Protein AF-A0A7X2MTM7-F1 (afdb_monomer_lite)

Radius of gyration: 13.25 Å; chains: 1; bounding box: 34×31×30 Å

Structure (mmCIF, N/CA/C/O backbone):
data_AF-A0A7X2MTM7-F1
#
_entry.id   AF-A0A7X2MTM7-F1
#
loop_
_atom_site.group_PDB
_atom_site.id
_atom_site.type_symbol
_atom_site.label_atom_id
_atom_site.label_alt_id
_atom_site.label_comp_id
_atom_site.label_asym_id
_atom_site.label_entity_id
_atom_site.label_seq_id
_atom_site.pdbx_PDB_ins_code
_atom_site.Cartn_x
_atom_site.Cartn_y
_atom_site.Cartn_z
_atom_site.occupancy
_atom_site.B_iso_or_equiv
_atom_site.auth_seq_id
_atom_site.auth_comp_id
_atom_site.auth_asym_id
_atom_site.auth_atom_id
_atom_site.pdbx_PDB_model_num
ATOM 1 N N . ASN A 1 1 ? 12.680 -5.249 0.160 1.00 94.44 1 ASN A N 1
ATOM 2 C CA . ASN A 1 1 ? 12.988 -4.674 -1.160 1.00 94.44 1 ASN A CA 1
ATOM 3 C C . ASN A 1 1 ? 13.606 -3.294 -0.972 1.00 94.44 1 ASN A C 1
ATOM 5 O O . ASN A 1 1 ? 12.910 -2.410 -0.498 1.00 94.44 1 ASN A O 1
ATOM 9 N N . ASN A 1 2 ? 14.884 -3.121 -1.321 1.00 97.31 2 ASN A N 1
ATOM 10 C CA . ASN A 1 2 ? 15.540 -1.804 -1.409 1.00 97.31 2 ASN A CA 1
ATOM 11 C C . ASN A 1 2 ? 15.834 -1.409 -2.875 1.00 97.31 2 ASN A C 1
ATOM 13 O O . ASN A 1 2 ? 16.514 -0.422 -3.117 1.00 97.31 2 ASN A O 1
ATOM 17 N N . GLY A 1 3 ? 15.379 -2.208 -3.847 1.00 97.69 3 GLY A N 1
ATOM 18 C CA . GLY A 1 3 ? 15.627 -2.020 -5.276 1.00 97.69 3 GLY A CA 1
ATOM 19 C C . GLY A 1 3 ? 14.330 -1.841 -6.065 1.00 97.69 3 GLY A C 1
ATOM 20 O O . GLY A 1 3 ? 13.317 -1.395 -5.525 1.00 97.69 3 GLY A O 1
ATOM 21 N N . SER A 1 4 ? 14.357 -2.194 -7.351 1.00 98.38 4 SER A N 1
ATOM 22 C CA . SER A 1 4 ? 13.186 -2.135 -8.231 1.00 98.38 4 SER A CA 1
ATOM 23 C C . SER A 1 4 ? 12.704 -3.538 -8.591 1.00 98.38 4 SER A C 1
ATOM 25 O O . SER A 1 4 ? 13.498 -4.379 -9.007 1.00 98.38 4 SER A O 1
ATOM 27 N N . TRP A 1 5 ? 11.405 -3.785 -8.440 1.00 98.56 5 TRP A N 1
ATOM 28 C CA . TRP A 1 5 ? 10.713 -4.917 -9.051 1.00 98.56 5 TRP A CA 1
ATOM 29 C C . TRP A 1 5 ? 9.872 -4.397 -10.208 1.00 98.56 5 TRP A C 1
ATOM 31 O O . TRP A 1 5 ? 9.090 -3.464 -10.022 1.00 98.56 5 TRP A O 1
ATOM 41 N N . GLN A 1 6 ? 10.020 -5.008 -11.380 1.00 98.38 6 GLN A N 1
ATOM 42 C CA . GLN A 1 6 ? 9.243 -4.682 -12.572 1.00 98.38 6 GLN A CA 1
ATOM 43 C C . GLN A 1 6 ? 8.758 -5.972 -13.225 1.00 98.38 6 GLN A C 1
ATOM 45 O O . GLN A 1 6 ? 9.522 -6.927 -13.358 1.00 98.38 6 GLN A O 1
ATOM 50 N N . GLY A 1 7 ? 7.492 -6.006 -13.628 1.00 98.19 7 GLY A N 1
ATOM 51 C CA . GLY A 1 7 ? 6.917 -7.154 -14.321 1.00 98.19 7 GLY A CA 1
ATOM 52 C C . GLY A 1 7 ? 5.544 -6.850 -14.902 1.00 98.19 7 GLY A C 1
ATOM 53 O O . GLY A 1 7 ? 4.914 -5.857 -14.547 1.00 98.19 7 GLY A O 1
ATOM 54 N N . GLN A 1 8 ? 5.057 -7.715 -15.791 1.00 98.56 8 GLN A N 1
ATOM 55 C CA . GLN A 1 8 ? 3.677 -7.618 -16.275 1.00 98.56 8 GLN A CA 1
ATOM 56 C C . GLN A 1 8 ? 2.694 -7.868 -15.128 1.00 98.56 8 GLN A C 1
ATOM 58 O O . GLN A 1 8 ? 1.783 -7.077 -14.881 1.00 98.56 8 GLN A O 1
ATOM 63 N N . GLN A 1 9 ? 2.939 -8.955 -14.400 1.00 98.69 9 GLN A N 1
ATOM 64 C CA . GLN A 1 9 ? 2.224 -9.338 -13.197 1.00 98.69 9 GLN A CA 1
ATOM 65 C C . GLN A 1 9 ? 3.242 -9.652 -12.108 1.00 98.69 9 GLN A C 1
ATOM 67 O O . GLN A 1 9 ? 4.271 -10.273 -12.377 1.00 98.69 9 GLN A O 1
ATOM 72 N N . ILE A 1 10 ? 2.967 -9.222 -10.883 1.00 98.75 10 ILE A N 1
ATOM 73 C CA . ILE A 1 10 ? 3.798 -9.532 -9.722 1.00 98.75 10 ILE A CA 1
ATOM 74 C C . ILE A 1 10 ? 2.912 -10.210 -8.686 1.00 98.75 10 ILE A C 1
ATOM 76 O O . ILE A 1 10 ? 1.943 -9.619 -8.213 1.00 98.75 10 ILE A O 1
ATOM 80 N N . LEU A 1 11 ? 3.270 -11.439 -8.321 1.00 98.75 11 LEU A N 1
ATOM 81 C CA . LEU A 1 11 ? 2.647 -12.199 -7.245 1.00 98.75 11 LEU A CA 1
ATOM 82 C C . LEU A 1 11 ? 3.685 -12.461 -6.158 1.00 98.75 11 LEU A C 1
ATOM 84 O O . LEU A 1 11 ? 4.748 -13.016 -6.431 1.00 98.75 11 LEU A O 1
ATOM 88 N N . LEU A 1 12 ? 3.352 -12.113 -4.921 1.00 98.75 12 LEU A N 1
ATOM 89 C CA . LEU A 1 12 ? 4.140 -12.466 -3.750 1.00 98.75 12 LEU A CA 1
ATOM 90 C C . LEU A 1 12 ? 3.244 -13.136 -2.715 1.00 98.75 12 LEU A C 1
ATOM 92 O O . LEU A 1 12 ? 2.300 -12.524 -2.225 1.00 98.75 12 LEU A O 1
ATOM 96 N N . ASN A 1 13 ? 3.604 -14.362 -2.342 1.00 98.75 13 ASN A N 1
ATOM 97 C CA . ASN A 1 13 ? 3.103 -15.031 -1.148 1.00 98.75 13 ASN A CA 1
ATOM 98 C C . ASN A 1 13 ? 4.252 -15.115 -0.147 1.00 98.75 13 ASN A C 1
ATOM 100 O O . ASN A 1 13 ? 5.256 -15.778 -0.408 1.00 98.75 13 ASN A O 1
ATOM 104 N N . ALA A 1 14 ? 4.137 -14.418 0.976 1.00 98.69 14 ALA A N 1
ATOM 105 C CA . ALA A 1 14 ? 5.190 -14.385 1.982 1.00 98.69 14 ALA A CA 1
ATOM 106 C C . ALA A 1 14 ? 4.606 -14.187 3.382 1.00 98.69 14 ALA A C 1
ATOM 108 O O . ALA A 1 14 ? 3.403 -14.045 3.572 1.00 98.69 14 ALA A O 1
ATOM 109 N N . ARG A 1 15 ? 5.466 -14.173 4.400 1.00 98.75 15 ARG A N 1
ATOM 110 C 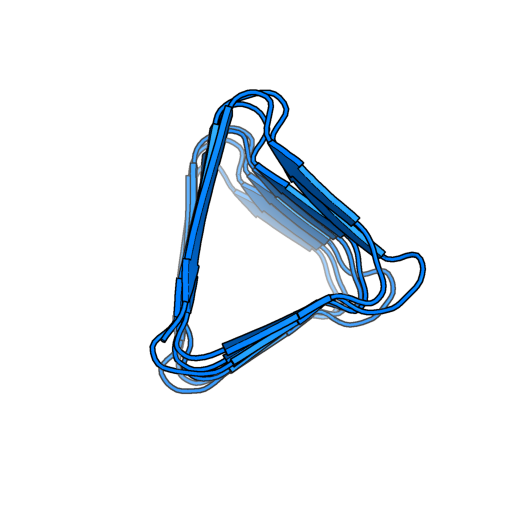CA . ARG A 1 15 ? 5.043 -13.756 5.744 1.00 98.75 15 ARG A CA 1
ATOM 111 C C . ARG A 1 15 ? 4.995 -12.237 5.857 1.00 98.75 15 ARG A C 1
ATOM 113 O O . ARG A 1 15 ? 4.018 -11.686 6.337 1.00 98.75 15 ARG A O 1
ATOM 120 N N . GLN A 1 16 ? 6.048 -11.571 5.405 1.00 98.81 16 GLN A N 1
ATOM 121 C CA . GLN A 1 16 ? 6.254 -10.140 5.584 1.00 98.81 16 GLN A CA 1
ATOM 122 C C . GLN A 1 16 ? 6.949 -9.553 4.355 1.00 98.81 16 GLN A C 1
ATOM 124 O O . GLN A 1 16 ? 7.742 -10.241 3.709 1.00 98.81 16 GLN A O 1
ATOM 129 N N . LEU A 1 17 ? 6.692 -8.280 4.070 1.00 98.88 17 LEU A N 1
ATOM 130 C CA . LEU A 1 17 ? 7.432 -7.503 3.082 1.00 98.88 17 LEU A CA 1
ATOM 131 C C . LEU A 1 17 ? 7.749 -6.121 3.647 1.00 98.88 17 LEU A C 1
ATOM 133 O O . LEU A 1 17 ? 6.844 -5.348 3.938 1.00 98.88 17 LEU A O 1
ATOM 137 N N . THR A 1 18 ? 9.033 -5.781 3.702 1.00 98.88 18 THR A N 1
ATOM 138 C CA . THR A 1 18 ? 9.485 -4.394 3.861 1.00 98.88 18 THR A CA 1
ATOM 139 C C . THR A 1 18 ? 9.886 -3.854 2.494 1.00 98.88 18 THR A C 1
ATOM 141 O O . THR A 1 18 ? 10.753 -4.435 1.832 1.00 98.88 18 THR A O 1
ATOM 144 N N . ASN A 1 19 ? 9.277 -2.761 2.048 1.00 98.75 19 ASN A N 1
ATOM 145 C CA . ASN A 1 19 ? 9.568 -2.092 0.787 1.00 98.75 19 ASN A CA 1
ATOM 146 C C . ASN A 1 19 ? 10.091 -0.673 1.038 1.00 98.75 19 ASN A C 1
ATOM 148 O O . ASN A 1 19 ? 9.336 0.198 1.443 1.00 98.75 19 ASN A O 1
ATOM 152 N N . ASN A 1 20 ? 11.363 -0.437 0.732 1.00 98.62 20 ASN A N 1
ATOM 153 C CA . ASN A 1 20 ? 11.998 0.885 0.723 1.00 98.62 20 ASN A CA 1
ATOM 154 C C . ASN A 1 20 ? 12.397 1.319 -0.700 1.00 98.62 20 ASN A C 1
ATOM 156 O O . ASN A 1 20 ? 13.025 2.354 -0.875 1.00 98.62 20 ASN A O 1
ATOM 160 N N . GLY A 1 21 ? 12.084 0.497 -1.706 1.00 98.75 21 GLY A N 1
ATOM 161 C CA . GLY A 1 21 ? 12.347 0.768 -3.115 1.00 98.75 21 GLY A CA 1
ATOM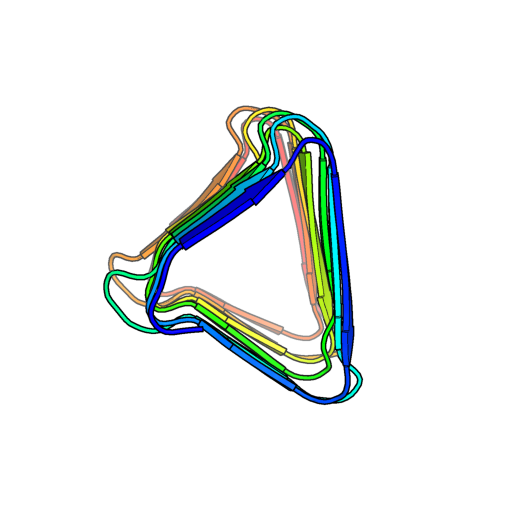 162 C C . GLY A 1 21 ? 11.055 0.890 -3.920 1.00 98.75 21 GLY A C 1
ATOM 163 O O . GLY A 1 21 ? 10.020 1.330 -3.412 1.00 98.75 21 GLY A O 1
ATOM 164 N N . ALA A 1 22 ? 11.107 0.466 -5.179 1.00 98.88 22 ALA A N 1
ATOM 165 C CA . ALA A 1 22 ? 9.978 0.512 -6.100 1.00 98.88 22 ALA A CA 1
ATOM 166 C C . ALA A 1 22 ? 9.478 -0.897 -6.443 1.00 98.88 22 ALA A C 1
ATOM 168 O O . ALA A 1 22 ? 10.267 -1.791 -6.743 1.00 98.88 22 ALA A O 1
ATOM 169 N N . ILE A 1 23 ? 8.162 -1.080 -6.452 1.00 98.88 23 ILE A N 1
ATOM 170 C CA . ILE A 1 23 ? 7.485 -2.247 -7.018 1.00 98.88 23 ILE A CA 1
ATOM 171 C C . ILE A 1 23 ? 6.512 -1.721 -8.069 1.00 98.88 23 ILE A C 1
ATOM 173 O O . ILE A 1 23 ? 5.652 -0.897 -7.754 1.00 98.88 23 ILE A O 1
ATOM 177 N N . GLN A 1 24 ? 6.655 -2.166 -9.313 1.00 98.81 24 GLN A N 1
ATOM 178 C CA . GLN A 1 24 ? 5.827 -1.724 -10.428 1.00 98.81 24 GLN A CA 1
ATOM 179 C C . GLN A 1 24 ? 5.350 -2.916 -11.255 1.00 98.81 24 GLN A C 1
ATOM 181 O O . GLN A 1 24 ? 6.155 -3.677 -11.786 1.00 98.81 24 GLN A O 1
ATOM 186 N N . SER A 1 25 ? 4.032 -3.049 -11.396 1.00 98.81 25 SER A N 1
ATOM 187 C CA . SER A 1 25 ? 3.423 -3.986 -12.342 1.00 98.81 25 SER A CA 1
ATOM 188 C C . SER A 1 25 ? 2.762 -3.249 -13.507 1.00 98.81 25 SER A C 1
ATOM 190 O O . SER A 1 25 ? 2.136 -2.200 -13.325 1.00 98.81 25 SER A O 1
ATOM 192 N N . ALA A 1 26 ? 2.897 -3.792 -14.717 1.00 98.69 26 ALA A N 1
ATOM 193 C CA . ALA A 1 26 ? 2.266 -3.228 -15.909 1.00 98.69 26 ALA A CA 1
ATOM 194 C C . ALA A 1 26 ? 0.772 -3.583 -16.029 1.00 98.69 26 ALA A C 1
ATOM 196 O O . ALA A 1 26 ? 0.073 -2.972 -16.833 1.00 98.69 26 ALA A O 1
ATOM 197 N N . ASP A 1 27 ? 0.275 -4.528 -15.227 1.00 98.75 27 ASP A N 1
ATOM 198 C CA . ASP A 1 27 ? -1.145 -4.874 -15.138 1.00 98.75 27 ASP A CA 1
ATOM 199 C C . ASP A 1 27 ? -1.551 -5.231 -13.703 1.00 98.75 27 ASP A C 1
ATOM 201 O O . ASP A 1 27 ? -2.197 -4.417 -13.040 1.00 98.75 27 ASP A O 1
ATOM 205 N N . ALA A 1 28 ? -1.144 -6.402 -13.201 1.00 98.81 28 ALA A N 1
ATOM 206 C CA . ALA A 1 28 ? -1.621 -6.916 -11.917 1.00 98.81 28 ALA A CA 1
ATOM 207 C C . ALA A 1 28 ? -0.520 -7.016 -10.852 1.00 98.81 28 ALA A C 1
ATOM 209 O O . ALA A 1 28 ? 0.567 -7.546 -11.094 1.00 98.81 28 ALA A O 1
ATOM 210 N N . LEU A 1 29 ? -0.838 -6.587 -9.633 1.00 98.94 29 LEU A N 1
ATOM 211 C CA . LEU A 1 29 ? -0.006 -6.767 -8.447 1.00 98.94 29 LEU A CA 1
ATOM 212 C C . LEU A 1 29 ? -0.806 -7.458 -7.343 1.00 98.94 29 LEU A C 1
ATOM 214 O O . LEU A 1 29 ? -1.827 -6.945 -6.892 1.00 98.94 29 LEU A O 1
ATOM 218 N N . GLN A 1 30 ? -0.305 -8.580 -6.844 1.00 98.94 30 GLN A N 1
ATOM 219 C CA . GLN A 1 30 ? -0.876 -9.261 -5.692 1.00 98.94 30 GLN A CA 1
ATOM 220 C C . GLN A 1 30 ? 0.205 -9.516 -4.644 1.00 98.94 30 GLN A C 1
ATOM 222 O O . GLN A 1 30 ? 1.154 -10.265 -4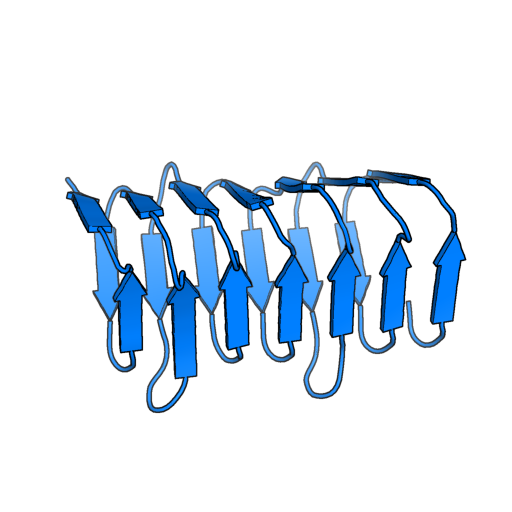.874 1.00 98.94 30 GLN A O 1
ATOM 227 N N . LEU A 1 31 ? 0.045 -8.893 -3.477 1.00 98.88 31 LEU A N 1
ATOM 228 C CA . LEU A 1 31 ? 0.874 -9.132 -2.301 1.00 98.88 31 LEU A CA 1
ATOM 229 C C . LEU A 1 31 ? -0.009 -9.784 -1.235 1.00 98.88 31 LEU A C 1
ATOM 231 O O . LEU A 1 31 ? -0.849 -9.110 -0.647 1.00 98.88 31 LEU A O 1
ATOM 235 N N . ILE A 1 32 ? 0.167 -11.085 -1.007 1.00 98.81 32 ILE A N 1
ATOM 236 C CA . ILE A 1 32 ? -0.501 -11.830 0.064 1.00 98.81 32 ILE A CA 1
ATOM 237 C C . ILE A 1 32 ? 0.544 -12.135 1.128 1.00 98.81 32 ILE A C 1
ATOM 239 O O . ILE A 1 32 ? 1.474 -12.922 0.927 1.00 98.81 32 ILE A O 1
ATOM 243 N N . LEU A 1 33 ? 0.403 -11.472 2.267 1.00 98.88 33 LEU A N 1
ATOM 244 C CA . LEU A 1 33 ? 1.342 -11.532 3.371 1.00 98.88 33 LEU A CA 1
ATOM 245 C C . LEU A 1 33 ? 0.623 -12.069 4.605 1.00 98.88 33 LEU A C 1
ATOM 247 O O . LEU A 1 33 ? -0.447 -11.593 4.966 1.00 98.88 33 LEU A O 1
ATOM 251 N N . ALA A 1 34 ? 1.206 -13.065 5.266 1.00 98.75 34 ALA A N 1
ATOM 252 C CA . ALA A 1 34 ? 0.599 -13.652 6.462 1.00 98.75 34 ALA A CA 1
ATOM 253 C C . ALA A 1 34 ? 0.670 -12.739 7.704 1.00 98.75 34 ALA A C 1
ATOM 255 O O . ALA A 1 34 ? -0.009 -13.012 8.686 1.00 98.75 34 ALA A O 1
ATOM 256 N N . ASP A 1 35 ? 1.519 -11.708 7.687 1.00 98.88 35 ASP A N 1
ATOM 257 C CA . ASP A 1 35 ? 1.780 -10.816 8.821 1.00 98.88 35 ASP A CA 1
ATOM 258 C C . ASP A 1 35 ? 1.722 -9.340 8.395 1.00 98.88 35 ASP A C 1
ATOM 260 O O . ASP A 1 35 ? 0.707 -8.684 8.621 1.00 98.88 35 ASP A O 1
ATOM 264 N N . ARG A 1 36 ? 2.755 -8.800 7.728 1.00 98.81 36 ARG A N 1
ATOM 265 C CA . ARG A 1 36 ? 2.829 -7.341 7.506 1.00 98.81 36 ARG A CA 1
ATOM 266 C C . ARG A 1 36 ? 3.402 -6.879 6.171 1.00 98.81 36 ARG A C 1
ATOM 268 O O . ARG A 1 36 ? 4.323 -7.500 5.635 1.00 98.81 36 ARG A O 1
ATOM 275 N N . LEU A 1 37 ? 2.905 -5.733 5.707 1.00 98.94 37 LEU A N 1
ATOM 276 C CA . LEU A 1 37 ? 3.498 -4.901 4.660 1.00 98.94 37 LEU A CA 1
ATOM 277 C C . LEU A 1 37 ? 3.984 -3.582 5.268 1.00 98.94 37 LEU A C 1
ATOM 279 O O . LEU A 1 37 ? 3.161 -2.764 5.672 1.00 98.94 37 LEU A O 1
ATOM 283 N N . ASP A 1 38 ? 5.293 -3.343 5.248 1.00 98.88 38 ASP A N 1
ATOM 284 C CA . ASP A 1 38 ? 5.893 -2.072 5.658 1.00 98.88 38 ASP A CA 1
ATOM 285 C C . ASP A 1 38 ? 6.476 -1.351 4.443 1.00 98.88 38 ASP A C 1
ATOM 287 O O . ASP A 1 38 ? 7.524 -1.737 3.925 1.00 98.88 38 ASP A O 1
ATOM 291 N N . ALA A 1 39 ? 5.814 -0.296 3.974 1.00 98.81 39 ALA A N 1
ATOM 292 C CA . ALA A 1 39 ? 6.329 0.569 2.920 1.00 98.81 39 ALA A CA 1
ATOM 293 C C . ALA A 1 39 ? 6.973 1.818 3.539 1.00 98.81 39 ALA A C 1
ATOM 295 O O . ALA A 1 39 ? 6.285 2.657 4.121 1.00 98.81 39 ALA A O 1
ATOM 296 N N . GLY A 1 40 ? 8.299 1.924 3.445 1.00 98.69 40 GLY A N 1
ATOM 297 C CA . GLY A 1 40 ? 9.083 3.020 4.012 1.00 98.69 40 GLY A CA 1
ATOM 298 C C . GLY A 1 40 ? 8.917 4.341 3.259 1.00 98.69 40 GLY A C 1
ATOM 299 O O . GLY A 1 40 ? 8.369 4.390 2.153 1.00 98.69 40 GLY A O 1
ATOM 300 N N . ALA A 1 41 ? 9.417 5.425 3.855 1.00 98.12 41 ALA A N 1
ATOM 301 C CA . ALA A 1 41 ? 9.452 6.733 3.208 1.00 98.12 41 ALA A CA 1
ATOM 302 C C . ALA A 1 41 ? 10.245 6.671 1.890 1.00 98.12 41 ALA A C 1
ATOM 304 O O . ALA A 1 41 ? 11.284 6.017 1.812 1.00 98.12 41 ALA A O 1
ATOM 305 N N . GLY A 1 42 ? 9.736 7.326 0.843 1.00 97.62 42 GLY A N 1
ATOM 306 C CA . GLY A 1 42 ? 10.334 7.301 -0.500 1.00 97.62 42 GLY A CA 1
ATOM 307 C C . GLY A 1 42 ? 10.091 6.012 -1.296 1.00 97.62 42 GLY A C 1
ATOM 308 O O . GLY A 1 42 ? 10.458 5.946 -2.467 1.00 97.62 42 GLY A O 1
ATOM 309 N N . SER A 1 43 ? 9.448 5.003 -0.701 1.00 98.81 43 SER A N 1
ATOM 310 C CA . SER A 1 43 ? 9.073 3.787 -1.418 1.00 98.81 43 SER A CA 1
ATOM 311 C C . SER A 1 43 ? 7.842 3.997 -2.303 1.00 98.81 43 SER A C 1
ATOM 313 O O . SER A 1 43 ? 6.992 4.849 -2.028 1.00 98.81 43 SER A O 1
ATOM 315 N N . LYS A 1 44 ? 7.727 3.184 -3.357 1.00 98.88 44 LYS A N 1
ATOM 316 C CA . LYS A 1 44 ? 6.570 3.185 -4.258 1.00 98.88 44 LYS A CA 1
ATOM 317 C C . LYS A 1 44 ? 6.092 1.767 -4.542 1.00 98.88 44 LYS A C 1
ATOM 319 O O . LYS A 1 44 ? 6.892 0.895 -4.874 1.00 98.88 44 LYS A O 1
ATOM 324 N N . ILE A 1 45 ? 4.787 1.545 -4.446 1.00 98.94 45 ILE A N 1
ATOM 325 C CA . ILE A 1 45 ? 4.109 0.326 -4.895 1.00 98.94 45 ILE A CA 1
ATOM 326 C C . ILE A 1 45 ? 3.072 0.745 -5.934 1.00 98.94 45 ILE A C 1
ATOM 328 O O . ILE A 1 45 ? 2.188 1.545 -5.642 1.00 98.94 45 ILE A O 1
ATOM 332 N N . SER A 1 46 ? 3.195 0.242 -7.161 1.00 98.88 46 SER A N 1
ATOM 333 C CA . SER A 1 46 ? 2.378 0.692 -8.286 1.00 98.88 46 SER A CA 1
ATOM 334 C C . SER A 1 46 ? 1.901 -0.438 -9.199 1.00 98.88 46 SER A C 1
ATOM 336 O O . SER A 1 46 ? 2.627 -1.402 -9.453 1.00 98.88 46 SER A O 1
ATOM 338 N N . ALA A 1 47 ? 0.677 -0.305 -9.710 1.00 98.88 47 ALA A N 1
ATOM 339 C CA . ALA A 1 47 ? 0.112 -1.179 -10.735 1.00 98.88 47 ALA A CA 1
ATOM 340 C C . ALA A 1 47 ? -0.704 -0.373 -11.754 1.00 98.88 47 ALA A C 1
ATOM 342 O O . ALA A 1 47 ? -1.577 0.403 -11.375 1.00 98.88 47 ALA A O 1
ATOM 343 N N . ASN A 1 48 ? -0.475 -0.569 -13.053 1.00 98.75 48 ASN A N 1
ATOM 344 C CA . ASN A 1 48 ? -1.254 0.145 -14.080 1.00 98.75 48 ASN A CA 1
ATOM 345 C C . ASN A 1 48 ? -2.693 -0.395 -14.235 1.00 98.75 48 ASN A C 1
ATOM 347 O O . ASN A 1 48 ? -3.560 0.288 -14.798 1.00 98.75 48 ASN A O 1
ATOM 351 N N . GLY A 1 49 ? -2.942 -1.617 -13.759 1.00 98.81 49 GLY A N 1
ATOM 352 C CA . GLY A 1 49 ? -4.251 -2.255 -13.681 1.00 98.81 49 GLY A CA 1
ATOM 353 C C . GLY A 1 49 ? -4.692 -2.416 -12.227 1.00 98.81 49 GLY A C 1
ATOM 354 O O . GLY A 1 49 ? -5.000 -1.439 -11.541 1.00 98.81 49 GLY A O 1
ATOM 355 N N . THR A 1 50 ? -4.758 -3.657 -11.757 1.00 98.88 50 THR A N 1
ATOM 356 C CA . THR A 1 50 ? -5.278 -3.984 -10.422 1.00 98.88 50 THR A CA 1
ATOM 357 C C . THR A 1 50 ? -4.153 -4.227 -9.420 1.00 98.88 50 THR A C 1
ATOM 359 O O . THR A 1 50 ? -3.138 -4.842 -9.739 1.00 98.88 50 THR A O 1
ATOM 362 N N . ALA A 1 51 ? -4.340 -3.772 -8.184 1.00 98.94 51 ALA A N 1
ATOM 363 C CA . ALA A 1 51 ? -3.481 -4.145 -7.068 1.00 98.94 51 ALA A CA 1
ATOM 364 C C . ALA A 1 51 ? -4.316 -4.656 -5.892 1.00 98.94 51 ALA A C 1
ATOM 366 O O . ALA A 1 51 ? -5.256 -3.990 -5.457 1.00 98.94 51 ALA A O 1
ATOM 367 N N . ALA A 1 52 ? -3.947 -5.816 -5.355 1.00 98.94 52 ALA A N 1
ATOM 368 C CA . ALA A 1 52 ? -4.501 -6.375 -4.130 1.00 98.94 52 ALA A CA 1
ATOM 369 C C . ALA A 1 52 ? -3.380 -6.547 -3.100 1.00 98.94 52 ALA A C 1
ATOM 371 O O . ALA A 1 52 ? -2.474 -7.363 -3.288 1.00 98.94 52 ALA A O 1
ATOM 372 N N . LEU A 1 53 ? -3.436 -5.764 -2.023 1.00 98.94 53 LEU A N 1
ATOM 373 C CA . LEU A 1 53 ? -2.478 -5.821 -0.923 1.00 98.94 53 LEU A CA 1
ATOM 374 C C . LEU A 1 53 ? -3.187 -6.392 0.306 1.00 98.94 53 LEU A C 1
ATOM 376 O O . LEU A 1 53 ? -4.135 -5.790 0.814 1.00 98.94 53 LEU A O 1
ATOM 380 N N . GLN A 1 54 ? -2.748 -7.562 0.758 1.00 98.94 54 GLN A N 1
ATOM 381 C CA . GLN A 1 54 ? -3.316 -8.267 1.898 1.00 98.94 54 GLN A CA 1
ATOM 382 C C . GLN A 1 54 ? -2.233 -8.573 2.932 1.00 98.94 54 GLN A C 1
ATOM 384 O O . GLN A 1 54 ? -1.232 -9.207 2.608 1.00 98.94 54 GLN A O 1
ATOM 389 N N . ALA A 1 55 ? -2.450 -8.137 4.170 1.00 98.88 55 ALA A N 1
ATOM 390 C CA . ALA A 1 55 ? -1.618 -8.447 5.334 1.00 98.88 55 ALA A CA 1
ATOM 391 C C . ALA A 1 55 ? -2.438 -8.266 6.618 1.00 98.88 55 ALA A C 1
ATOM 393 O O . ALA A 1 55 ? -3.476 -7.623 6.564 1.00 98.88 55 ALA A O 1
ATOM 394 N N . LEU A 1 56 ? -1.989 -8.750 7.779 1.00 98.88 56 LEU A N 1
ATOM 395 C CA . LEU A 1 56 ? -2.622 -8.363 9.051 1.00 98.88 56 LEU A CA 1
ATOM 396 C C . LEU A 1 56 ? -2.390 -6.870 9.322 1.00 98.88 56 LEU A C 1
ATOM 398 O O . LEU A 1 56 ? -3.325 -6.136 9.635 1.00 98.88 56 LEU A O 1
ATOM 402 N N . THR A 1 57 ? -1.154 -6.402 9.132 1.00 98.94 57 THR A N 1
ATOM 403 C CA . THR A 1 57 ? -0.783 -4.989 9.303 1.00 98.94 57 THR A CA 1
ATOM 404 C C . THR A 1 57 ? -0.294 -4.382 7.993 1.00 98.94 57 THR A C 1
ATOM 406 O O . THR A 1 57 ? 0.634 -4.890 7.360 1.00 98.94 57 THR A O 1
ATOM 409 N N . LEU A 1 58 ? -0.907 -3.269 7.599 1.00 99.00 58 LEU A N 1
ATOM 410 C CA . LEU A 1 58 ? -0.518 -2.463 6.449 1.00 99.00 58 LEU A CA 1
ATOM 411 C C . LEU A 1 58 ? 0.030 -1.114 6.942 1.00 99.00 58 LEU A C 1
ATOM 413 O O . LEU A 1 58 ? -0.711 -0.309 7.503 1.00 99.00 58 LEU A O 1
ATOM 417 N N . THR A 1 59 ? 1.310 -0.839 6.700 1.00 98.94 59 THR A N 1
ATOM 418 C CA . THR A 1 59 ? 1.942 0.446 7.027 1.00 98.94 59 THR A CA 1
ATOM 419 C C . THR A 1 59 ? 2.436 1.111 5.752 1.00 98.94 59 THR A C 1
ATOM 421 O O . THR A 1 59 ? 3.280 0.557 5.043 1.00 98.94 59 THR A O 1
ATOM 424 N N . ASN A 1 60 ? 1.956 2.320 5.470 1.00 98.88 60 ASN A N 1
ATOM 425 C CA . ASN A 1 60 ? 2.398 3.098 4.319 1.00 98.88 60 ASN A CA 1
ATOM 426 C C . ASN A 1 60 ? 3.018 4.425 4.750 1.00 98.88 60 ASN A C 1
ATOM 428 O O . ASN A 1 60 ? 2.321 5.277 5.281 1.00 98.88 60 ASN A O 1
ATOM 432 N N . GLN A 1 61 ? 4.302 4.626 4.476 1.00 98.88 61 GLN A N 1
ATOM 433 C CA . GLN A 1 61 ? 4.989 5.923 4.568 1.00 98.88 61 GLN A CA 1
ATOM 434 C C . GLN A 1 61 ? 5.423 6.443 3.186 1.00 98.88 61 GLN A C 1
ATOM 436 O O . GLN A 1 61 ? 6.035 7.505 3.083 1.00 98.88 61 GLN A O 1
ATOM 441 N N . GLY A 1 62 ? 5.141 5.678 2.128 1.00 98.81 62 GLY A N 1
ATOM 442 C CA . GLY A 1 62 ? 5.475 5.989 0.743 1.00 98.81 62 GLY A CA 1
ATOM 443 C C . GLY A 1 62 ? 4.227 6.252 -0.097 1.00 98.81 62 GLY A C 1
ATOM 444 O O . GLY A 1 62 ? 3.270 6.886 0.354 1.00 98.81 62 GLY A O 1
ATOM 445 N N . GLU A 1 63 ? 4.243 5.760 -1.334 1.00 98.94 63 GLU A N 1
ATOM 446 C CA . GLU A 1 63 ? 3.152 5.914 -2.299 1.00 98.94 63 GLU A CA 1
ATOM 447 C C . GLU A 1 63 ? 2.633 4.551 -2.774 1.00 98.94 63 GLU A C 1
ATOM 449 O O . GLU A 1 63 ? 3.388 3.759 -3.346 1.00 98.94 63 GLU A O 1
ATOM 454 N N . TRP A 1 64 ? 1.339 4.288 -2.589 1.00 98.94 64 TRP A N 1
ATOM 455 C CA . TRP A 1 64 ? 0.639 3.154 -3.197 1.00 98.94 64 TRP A CA 1
ATOM 456 C C . TRP A 1 64 ? -0.349 3.662 -4.238 1.00 98.94 64 TRP A C 1
ATOM 458 O O . TRP A 1 64 ? -1.232 4.456 -3.917 1.00 98.94 64 TRP A O 1
ATOM 468 N N . ILE A 1 65 ? -0.222 3.198 -5.479 1.00 98.94 65 ILE A N 1
ATOM 469 C CA . ILE A 1 65 ? -1.089 3.637 -6.573 1.00 98.94 65 ILE A CA 1
ATOM 470 C C . ILE A 1 65 ? -1.484 2.486 -7.493 1.00 98.94 65 ILE A C 1
ATOM 472 O O . ILE A 1 65 ? -0.637 1.749 -7.992 1.00 98.94 65 ILE A O 1
ATOM 476 N N . ALA A 1 66 ? -2.778 2.341 -7.757 1.00 98.94 66 ALA A N 1
ATOM 477 C CA . ALA A 1 66 ? -3.258 1.466 -8.819 1.00 98.94 66 ALA A CA 1
ATOM 478 C C . ALA A 1 66 ? -4.506 2.031 -9.488 1.00 98.94 66 ALA A C 1
ATOM 480 O O . ALA A 1 66 ? -5.164 2.910 -8.930 1.00 98.94 66 ALA A O 1
ATOM 481 N N . ARG A 1 67 ? -4.866 1.514 -10.668 1.00 98.88 67 ARG A N 1
ATOM 482 C CA . ARG A 1 67 ? -6.154 1.864 -11.281 1.00 98.88 67 ARG A CA 1
ATOM 483 C C . ARG A 1 67 ? -7.306 1.413 -10.390 1.00 98.88 67 ARG A C 1
ATOM 485 O O . ARG A 1 67 ? -8.154 2.219 -10.031 1.00 98.88 67 ARG A O 1
ATOM 492 N N . ASN A 1 68 ? -7.267 0.149 -9.975 1.00 98.94 68 ASN A N 1
ATOM 493 C CA . ASN A 1 68 ? -8.164 -0.406 -8.968 1.00 98.94 68 ASN A CA 1
ATOM 494 C C . ASN A 1 68 ? -7.326 -0.969 -7.825 1.00 98.94 68 ASN A C 1
ATOM 496 O O . ASN A 1 68 ? -6.611 -1.958 -8.007 1.00 98.94 68 ASN A O 1
ATOM 500 N N . LEU A 1 69 ? -7.401 -0.333 -6.659 1.00 98.94 69 LEU A N 1
ATOM 501 C CA . LEU A 1 69 ? -6.626 -0.719 -5.486 1.00 98.94 69 LEU A CA 1
ATOM 502 C C . LEU A 1 69 ? -7.536 -1.356 -4.439 1.00 98.94 69 LEU A C 1
ATOM 504 O O . LEU A 1 69 ? -8.543 -0.777 -4.039 1.00 98.94 69 LEU A O 1
ATOM 508 N N . THR A 1 70 ? -7.162 -2.544 -3.975 1.00 99.00 70 THR A N 1
ATOM 509 C CA . THR A 1 70 ? -7.812 -3.227 -2.858 1.00 99.00 70 THR A CA 1
ATOM 510 C C . THR A 1 70 ? -6.822 -3.451 -1.726 1.00 99.00 70 THR A C 1
ATOM 512 O O . THR A 1 70 ? -5.775 -4.066 -1.927 1.00 99.00 70 THR A O 1
ATOM 515 N N . LEU A 1 71 ? -7.181 -2.996 -0.529 1.00 98.94 71 LEU A N 1
ATOM 516 C CA . LEU A 1 71 ? -6.433 -3.199 0.706 1.00 98.94 71 LEU A CA 1
ATOM 517 C C . LEU A 1 71 ? -7.257 -4.081 1.642 1.00 98.94 71 LEU A C 1
ATOM 519 O O . LEU A 1 71 ? -8.422 -3.776 1.908 1.00 98.94 71 LEU A O 1
ATOM 523 N N . ARG A 1 72 ? -6.667 -5.172 2.133 1.00 98.94 72 ARG A N 1
ATOM 524 C CA . ARG A 1 72 ? -7.292 -6.059 3.121 1.00 98.94 72 ARG A CA 1
ATOM 525 C C . ARG A 1 72 ? -6.363 -6.323 4.291 1.00 98.94 72 ARG A C 1
ATOM 527 O O . ARG A 1 72 ? -5.192 -6.628 4.079 1.00 98.94 72 ARG A O 1
ATOM 534 N N . GLY A 1 73 ? -6.901 -6.272 5.502 1.00 98.81 73 GLY A N 1
ATOM 535 C CA . GLY A 1 73 ? -6.130 -6.607 6.689 1.00 98.81 73 GLY A CA 1
ATOM 536 C C . GLY A 1 73 ? -6.865 -6.412 7.995 1.00 98.81 73 GLY A C 1
ATOM 537 O O . GLY A 1 73 ? -8.079 -6.242 8.011 1.00 98.81 73 GLY A O 1
ATOM 538 N N . ASP A 1 74 ? -6.118 -6.407 9.090 1.00 98.75 74 ASP A N 1
ATOM 539 C CA . ASP A 1 74 ? -6.657 -6.013 10.386 1.00 98.75 74 ASP A CA 1
ATOM 540 C C . ASP A 1 74 ? -6.478 -4.515 10.585 1.00 98.75 74 ASP A C 1
ATOM 542 O O . ASP A 1 74 ? -7.427 -3.828 10.944 1.00 98.75 74 ASP A O 1
ATOM 546 N N . THR A 1 75 ? -5.293 -3.976 10.299 1.00 98.94 75 THR A N 1
ATOM 547 C CA . THR A 1 75 ? -5.021 -2.548 10.488 1.00 98.94 75 THR A CA 1
ATOM 548 C C . THR A 1 75 ? -4.352 -1.911 9.280 1.00 98.94 75 THR A C 1
ATOM 550 O O . THR A 1 75 ? -3.587 -2.551 8.554 1.00 98.94 75 THR A O 1
ATOM 553 N N . LEU A 1 76 ? -4.628 -0.621 9.088 1.00 98.94 76 LEU A N 1
ATOM 554 C CA . LEU A 1 76 ? -3.931 0.230 8.129 1.00 98.94 76 LEU A CA 1
ATOM 555 C C . LEU A 1 76 ? -3.486 1.519 8.818 1.00 98.94 76 LEU A C 1
ATOM 557 O O . LEU A 1 76 ? -4.315 2.284 9.303 1.00 98.94 76 LEU A O 1
ATOM 561 N N . ASN A 1 77 ? -2.181 1.781 8.820 1.00 98.94 77 ASN A N 1
ATOM 562 C CA . ASN A 1 77 ? -1.612 3.076 9.176 1.00 98.94 77 ASN A CA 1
ATOM 563 C C . ASN A 1 77 ? -1.066 3.745 7.913 1.00 98.94 77 ASN A C 1
ATOM 565 O O . ASN A 1 77 ? -0.014 3.363 7.391 1.00 98.94 77 ASN A O 1
ATOM 569 N N . ASN A 1 78 ? -1.795 4.739 7.411 1.00 98.94 78 ASN A N 1
ATOM 570 C CA . ASN A 1 78 ? -1.373 5.526 6.266 1.00 98.94 78 ASN A CA 1
ATOM 571 C C . ASN A 1 78 ? -0.711 6.831 6.715 1.00 98.94 78 ASN A C 1
ATOM 573 O O . ASN A 1 78 ? -1.384 7.810 7.025 1.00 98.94 78 ASN A O 1
ATOM 577 N N . ASN A 1 79 ? 0.616 6.845 6.670 1.00 98.81 79 ASN A N 1
ATOM 578 C CA . ASN A 1 79 ? 1.480 8.013 6.805 1.00 98.81 79 ASN A CA 1
ATOM 579 C C . ASN A 1 79 ? 2.098 8.447 5.452 1.00 98.81 79 ASN A C 1
ATOM 581 O O . ASN A 1 79 ? 3.191 9.011 5.396 1.00 98.81 79 ASN A O 1
ATOM 585 N N . GLY A 1 80 ? 1.419 8.151 4.344 1.00 98.81 80 GLY A N 1
ATOM 586 C CA . GLY A 1 80 ? 1.887 8.415 2.985 1.00 98.81 80 GLY A CA 1
ATOM 587 C C . GLY A 1 80 ? 0.741 8.800 2.052 1.00 98.81 80 GLY A C 1
ATOM 588 O O . GLY A 1 80 ? -0.228 9.441 2.460 1.00 98.81 80 GLY A O 1
ATOM 589 N N . ALA A 1 81 ? 0.841 8.396 0.792 1.00 98.94 81 ALA A N 1
ATOM 590 C CA . ALA A 1 81 ? -0.230 8.546 -0.185 1.00 98.94 81 ALA A CA 1
ATOM 591 C C . ALA A 1 81 ? -0.729 7.175 -0.644 1.00 98.94 81 ALA A C 1
ATOM 593 O O . ALA A 1 81 ? 0.064 6.313 -1.023 1.00 98.94 81 ALA A O 1
ATOM 594 N N . ILE A 1 82 ? -2.045 6.983 -0.637 1.00 98.94 82 ILE A N 1
ATOM 595 C CA . ILE A 1 82 ? -2.710 5.810 -1.208 1.00 98.94 82 ILE A CA 1
ATOM 596 C C . ILE A 1 82 ? -3.738 6.307 -2.216 1.00 98.94 82 ILE A C 1
ATOM 598 O O . ILE A 1 82 ? -4.596 7.118 -1.873 1.00 98.94 82 ILE A O 1
ATOM 602 N N . THR A 1 83 ? -3.660 5.824 -3.453 1.00 98.94 83 THR A N 1
ATOM 603 C CA . THR A 1 83 ? -4.569 6.214 -4.535 1.00 98.94 83 THR A CA 1
ATOM 604 C C . THR A 1 83 ? -5.071 4.994 -5.304 1.00 98.94 83 THR A C 1
ATOM 606 O O . THR A 1 83 ? -4.284 4.236 -5.869 1.00 98.94 83 THR A O 1
ATOM 609 N N . GLY A 1 84 ? -6.390 4.823 -5.367 1.00 98.88 84 GLY A N 1
ATOM 610 C CA . GLY A 1 84 ? -7.046 3.957 -6.348 1.00 98.88 84 GLY A CA 1
ATOM 611 C C . GLY A 1 84 ? -7.741 4.826 -7.388 1.00 98.88 84 GLY A C 1
ATOM 612 O O . GLY A 1 84 ? -8.730 5.464 -7.049 1.00 98.88 84 GLY A O 1
ATOM 613 N N . VAL A 1 85 ? -7.223 4.918 -8.614 1.00 98.75 85 VAL A N 1
ATOM 614 C CA . VAL A 1 85 ? -7.677 5.922 -9.600 1.00 98.75 85 VAL A CA 1
ATOM 615 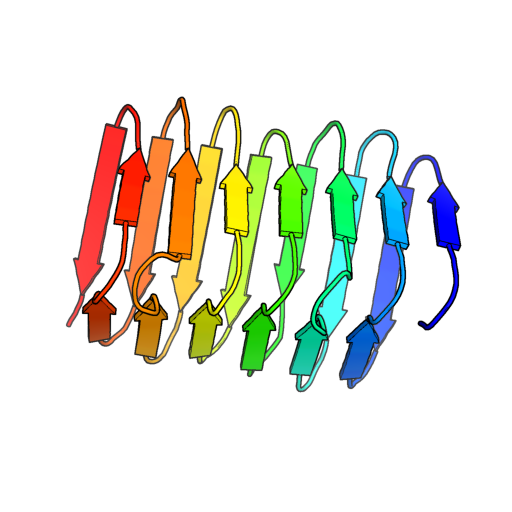C C . VAL A 1 85 ? -9.173 5.785 -9.896 1.00 98.75 85 VAL A C 1
ATOM 617 O O . VAL A 1 85 ? -9.931 6.708 -9.599 1.00 98.75 85 VAL A O 1
ATOM 620 N N . ASP A 1 86 ? -9.598 4.623 -10.388 1.00 98.81 86 ASP A N 1
ATOM 621 C CA . ASP A 1 86 ? -10.998 4.330 -10.719 1.00 98.81 86 ASP A CA 1
ATOM 622 C C . ASP A 1 86 ? -11.755 3.820 -9.488 1.00 98.81 86 ASP A C 1
ATOM 624 O O . ASP A 1 86 ? -12.925 4.149 -9.278 1.00 98.81 86 ASP A O 1
ATOM 628 N N . ALA A 1 87 ? -11.080 3.024 -8.655 1.00 98.94 87 ALA A N 1
ATOM 629 C CA . ALA A 1 87 ? -11.638 2.546 -7.402 1.00 98.94 87 ALA A CA 1
ATOM 630 C C . ALA A 1 87 ? -10.571 2.277 -6.339 1.00 98.94 87 ALA A C 1
ATOM 632 O O . ALA A 1 87 ? -9.494 1.736 -6.613 1.00 98.94 87 ALA A O 1
ATOM 633 N N . LEU A 1 88 ? -10.928 2.584 -5.095 1.00 98.94 88 LEU A N 1
ATOM 634 C CA . LEU A 1 88 ? -10.205 2.204 -3.892 1.00 98.94 88 LEU A CA 1
ATOM 635 C C . LEU A 1 88 ? -11.152 1.456 -2.950 1.00 98.94 88 LEU A C 1
ATOM 637 O O . LEU A 1 88 ? -12.134 2.013 -2.470 1.00 98.94 88 LEU A O 1
ATOM 641 N N . THR A 1 89 ? -10.850 0.193 -2.667 1.00 98.94 89 THR A N 1
ATOM 642 C CA . THR A 1 89 ? -11.569 -0.618 -1.677 1.00 98.94 89 THR A CA 1
ATOM 643 C C . THR A 1 89 ? -10.658 -0.913 -0.495 1.00 98.94 89 THR A C 1
ATOM 645 O O . THR A 1 89 ? -9.583 -1.484 -0.663 1.00 98.94 89 THR A O 1
ATOM 648 N N . VAL A 1 90 ? -11.095 -0.560 0.707 1.00 98.94 90 VAL A N 1
ATOM 649 C CA . VAL A 1 90 ? -10.383 -0.818 1.959 1.00 98.94 90 VAL A CA 1
ATOM 650 C C . VAL A 1 90 ? -11.293 -1.647 2.856 1.00 98.94 90 VAL A C 1
ATOM 652 O O . VAL A 1 90 ? -12.359 -1.182 3.243 1.00 98.94 90 VAL A O 1
ATOM 655 N N . GLY A 1 91 ? -10.890 -2.879 3.157 1.00 98.88 91 GLY A N 1
ATOM 656 C CA . GLY A 1 91 ? -11.614 -3.778 4.054 1.00 98.88 91 GLY A CA 1
ATOM 657 C C . GLY A 1 91 ? -10.731 -4.193 5.219 1.00 98.88 91 GLY A C 1
ATOM 658 O O . GLY A 1 91 ? -9.792 -4.967 5.032 1.00 98.88 91 GLY A O 1
ATOM 659 N N . LEU A 1 92 ? -11.029 -3.672 6.405 1.00 98.88 92 LEU A N 1
ATOM 660 C CA . LEU A 1 92 ? -10.258 -3.899 7.619 1.00 98.88 92 LEU A CA 1
ATOM 661 C C . LEU A 1 92 ? -11.128 -4.520 8.711 1.00 98.88 92 LEU A C 1
ATOM 663 O O . LEU A 1 92 ? -12.265 -4.101 8.917 1.00 98.88 92 LEU A O 1
ATOM 667 N N . ASN A 1 93 ? -10.575 -5.483 9.446 1.00 98.69 93 ASN A N 1
ATOM 668 C CA . ASN A 1 93 ? -11.224 -6.020 10.649 1.00 98.69 93 ASN A CA 1
ATOM 669 C C . ASN A 1 93 ? -11.057 -5.088 11.862 1.00 98.69 93 ASN A C 1
ATOM 671 O O . ASN A 1 93 ? -11.839 -5.142 12.809 1.00 98.69 93 ASN A O 1
ATOM 675 N N . GLY A 1 94 ? -10.015 -4.258 11.846 1.00 98.69 94 GLY A N 1
ATOM 676 C CA . GLY A 1 94 ? -9.600 -3.364 12.919 1.00 98.69 94 GLY A CA 1
ATOM 677 C C . GLY A 1 94 ? -9.575 -1.899 12.478 1.00 98.69 94 GLY A C 1
ATOM 678 O O . GLY A 1 94 ? -10.418 -1.445 11.704 1.00 98.69 94 GLY A O 1
ATOM 679 N N . ALA A 1 95 ? -8.606 -1.145 12.997 1.00 98.69 95 ALA A N 1
ATOM 680 C CA . ALA A 1 95 ? -8.531 0.302 12.827 1.00 98.69 95 ALA A CA 1
ATOM 681 C C . ALA A 1 95 ? -7.882 0.738 11.501 1.00 98.69 95 ALA A C 1
ATOM 683 O O . ALA A 1 95 ? -6.866 0.187 11.065 1.00 98.69 95 ALA A O 1
ATOM 684 N N . LEU A 1 96 ? -8.418 1.817 10.931 1.00 98.88 96 LEU A N 1
ATOM 685 C CA . LEU A 1 96 ? -7.726 2.667 9.965 1.00 98.88 96 LEU A CA 1
ATOM 686 C C . LEU A 1 96 ? -7.236 3.942 10.660 1.00 98.88 96 LEU A C 1
ATOM 688 O O . LEU A 1 96 ? -8.041 4.689 11.214 1.00 98.88 96 LEU A O 1
ATOM 692 N N . THR A 1 97 ? -5.946 4.241 10.530 1.00 98.94 97 THR A N 1
ATOM 693 C CA . THR A 1 97 ? -5.367 5.540 10.887 1.00 98.94 97 THR A CA 1
ATOM 694 C C . THR A 1 97 ? -4.872 6.242 9.627 1.00 98.94 97 THR A C 1
ATOM 696 O O . THR A 1 97 ? -3.930 5.785 8.981 1.00 98.94 97 THR A O 1
ATOM 699 N N . GLN A 1 98 ? -5.491 7.370 9.292 1.00 98.88 98 GLN A N 1
ATOM 700 C CA . GLN A 1 98 ? -5.035 8.302 8.267 1.00 98.88 98 GLN A CA 1
ATOM 701 C C . GLN A 1 98 ? -4.340 9.486 8.943 1.00 98.88 98 GLN A C 1
ATOM 703 O O . GLN A 1 98 ? -4.978 10.254 9.665 1.00 98.88 98 GLN A O 1
ATOM 708 N N . GLN A 1 99 ? -3.036 9.624 8.714 1.00 98.88 99 GLN A N 1
ATOM 709 C CA . GLN A 1 99 ? -2.206 10.642 9.355 1.00 98.88 99 GLN A CA 1
ATOM 710 C C . GLN A 1 99 ? -2.455 12.047 8.798 1.00 98.88 99 GLN A C 1
ATOM 712 O O . GLN A 1 99 ? -3.007 12.236 7.713 1.00 98.88 99 GLN A O 1
ATOM 717 N N . GLN A 1 100 ? -2.010 13.045 9.557 1.00 98.69 100 GLN A N 1
ATOM 718 C CA . GLN A 1 100 ? -2.095 14.450 9.176 1.00 98.69 100 GLN A CA 1
ATOM 719 C C . GLN A 1 100 ? -1.334 14.737 7.876 1.00 98.69 100 GLN A C 1
ATOM 721 O O . GLN A 1 100 ? -0.248 14.209 7.647 1.00 98.69 100 GLN A O 1
ATOM 726 N N . ASP A 1 101 ? -1.915 15.582 7.021 1.00 98.38 101 ASP A N 1
ATOM 727 C CA . ASP A 1 101 ? -1.353 15.996 5.725 1.00 98.38 101 ASP A CA 1
ATOM 728 C C . ASP A 1 101 ? -1.071 14.833 4.751 1.00 98.38 101 ASP A C 1
ATOM 730 O O . ASP A 1 101 ? -0.314 14.975 3.786 1.00 98.38 101 ASP A O 1
ATOM 734 N N . LYS A 1 102 ? -1.686 13.668 4.995 1.00 98.75 102 LYS A N 1
ATOM 735 C CA . LYS A 1 102 ? -1.601 12.454 4.173 1.00 98.75 102 LYS A CA 1
ATOM 736 C C . LYS A 1 102 ? -2.929 12.129 3.511 1.00 98.75 102 LYS A C 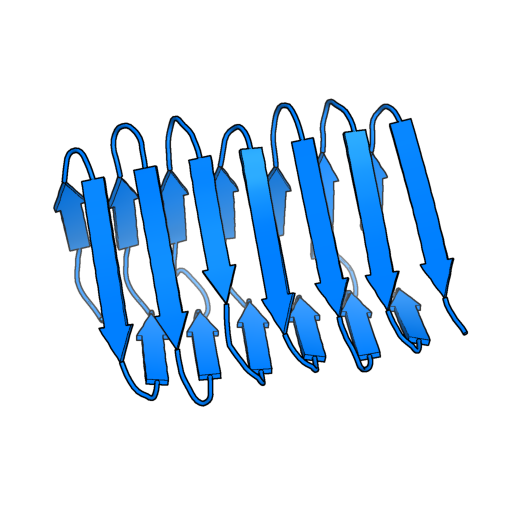1
ATOM 738 O O . LYS A 1 1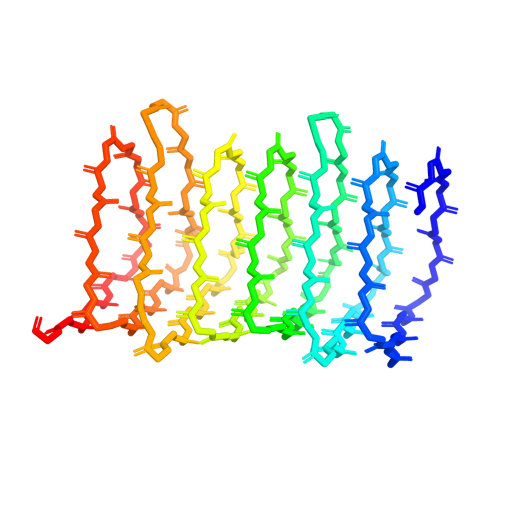02 ? -3.976 12.688 3.851 1.00 98.75 102 LYS A O 1
ATOM 743 N N . THR A 1 103 ? -2.875 11.268 2.499 1.00 98.88 103 THR A N 1
ATOM 744 C CA . THR A 1 103 ? -3.986 11.101 1.561 1.00 98.88 103 THR A CA 1
ATOM 745 C C . THR A 1 103 ? -4.347 9.637 1.322 1.00 98.88 103 THR A C 1
ATOM 747 O O . THR A 1 103 ? -3.488 8.768 1.184 1.00 98.88 103 THR A O 1
ATOM 750 N N . LEU A 1 104 ? -5.653 9.373 1.290 1.00 98.94 104 LEU A N 1
ATOM 751 C CA . LEU A 1 104 ? -6.290 8.118 0.892 1.00 98.94 104 LEU A CA 1
ATOM 752 C C . LEU A 1 104 ? -7.390 8.495 -0.101 1.00 98.94 104 LEU A C 1
ATOM 754 O O . LEU A 1 104 ? -8.437 9.008 0.298 1.00 98.94 104 LEU A O 1
ATOM 758 N N . LEU A 1 105 ? -7.113 8.340 -1.392 1.00 98.88 105 LEU A N 1
ATOM 759 C CA . LEU A 1 105 ? -7.890 8.972 -2.455 1.00 98.88 105 LEU A CA 1
ATOM 760 C C . LEU A 1 105 ? -8.392 7.973 -3.496 1.00 98.88 105 LEU A C 1
ATOM 762 O O . LEU A 1 105 ? -7.727 6.990 -3.827 1.00 98.88 105 LEU A O 1
ATOM 766 N N . SER A 1 106 ? -9.534 8.303 -4.086 1.00 98.75 106 SER A N 1
ATOM 767 C CA . SER A 1 106 ? -9.975 7.791 -5.376 1.00 98.75 106 SER A CA 1
ATOM 768 C C . SER A 1 106 ? -10.594 8.911 -6.205 1.00 98.75 106 SER A C 1
ATOM 770 O O . SER A 1 106 ? -11.302 9.759 -5.660 1.00 98.75 106 SER A O 1
ATOM 772 N N . ALA A 1 107 ? -10.324 8.933 -7.513 1.00 97.69 107 ALA A N 1
ATOM 773 C CA . ALA A 1 107 ? -11.057 9.813 -8.422 1.00 97.69 107 ALA A CA 1
ATOM 774 C C . ALA A 1 107 ? -12.453 9.239 -8.727 1.00 97.69 107 ALA A C 1
ATOM 776 O O . ALA A 1 107 ? -13.395 10.004 -8.923 1.00 97.69 107 ALA A O 1
ATOM 777 N N . GLY A 1 108 ? -12.592 7.909 -8.713 1.00 98.62 108 GLY A N 1
ATOM 778 C CA . GLY A 1 108 ? -13.870 7.202 -8.740 1.00 98.62 108 GLY A CA 1
ATOM 779 C C . GLY A 1 108 ? -14.349 6.798 -7.343 1.00 98.62 108 GLY A C 1
ATOM 780 O O . GLY A 1 108 ? -14.420 7.630 -6.437 1.00 98.62 108 GLY A O 1
ATOM 781 N N . ARG A 1 109 ? -14.741 5.535 -7.155 1.00 98.81 109 ARG A N 1
ATOM 782 C CA . ARG A 1 109 ? -15.357 5.088 -5.894 1.00 98.81 109 ARG A CA 1
ATOM 783 C C . ARG A 1 109 ? -14.314 4.762 -4.827 1.00 98.81 109 ARG A C 1
ATOM 785 O O . ARG A 1 109 ? -13.438 3.932 -5.046 1.00 98.81 109 ARG A O 1
ATOM 792 N N . LEU A 1 110 ? -14.488 5.318 -3.633 1.00 98.88 110 LEU A N 1
ATOM 793 C CA . LEU A 1 110 ? -13.814 4.887 -2.415 1.00 98.88 110 LEU A CA 1
ATOM 794 C C . LEU A 1 110 ? -14.819 4.176 -1.505 1.00 98.88 110 LEU A C 1
ATOM 796 O O . LEU A 1 110 ? -15.754 4.799 -1.003 1.00 98.88 110 LEU A O 1
ATOM 800 N N . THR A 1 111 ? -14.598 2.887 -1.256 1.00 98.94 111 THR A N 1
ATOM 801 C CA . THR A 1 111 ? -15.325 2.117 -0.238 1.00 98.94 111 THR A CA 1
ATOM 802 C C . THR A 1 111 ? -14.375 1.752 0.891 1.00 98.94 111 THR A C 1
ATOM 804 O O . THR A 1 111 ? -13.332 1.144 0.659 1.00 98.94 111 THR A O 1
ATOM 807 N N . LEU A 1 112 ? -14.744 2.107 2.116 1.00 98.88 112 LEU A N 1
ATOM 808 C CA . LEU A 1 112 ? -13.977 1.843 3.324 1.00 98.88 112 LEU A CA 1
ATOM 809 C C . LEU A 1 112 ? -14.856 1.137 4.353 1.00 98.88 112 LEU A C 1
ATOM 811 O O . LEU A 1 112 ? -15.872 1.677 4.780 1.00 98.88 112 LEU A O 1
ATOM 815 N N . GLN A 1 113 ? -14.416 -0.037 4.787 1.00 98.88 113 GLN A N 1
ATOM 816 C CA . GLN A 1 113 ? -14.948 -0.753 5.933 1.00 98.88 113 GLN A CA 1
ATOM 817 C C . GLN A 1 113 ? -13.828 -0.959 6.953 1.00 98.88 113 GLN A C 1
ATOM 819 O O . GLN A 1 113 ? -12.762 -1.467 6.603 1.00 98.88 113 GLN A O 1
ATOM 824 N N . SER A 1 114 ? -14.064 -0.572 8.202 1.00 98.69 114 SER A N 1
ATOM 825 C CA . SER A 1 114 ? -13.144 -0.802 9.321 1.00 98.69 114 SER A CA 1
ATOM 826 C C . SER A 1 114 ? -13.915 -0.897 10.639 1.00 98.69 114 SER A C 1
ATOM 828 O O . SER A 1 114 ? -15.092 -0.549 10.690 1.00 98.69 114 SER A O 1
ATOM 830 N N . SER A 1 115 ? -13.288 -1.362 11.722 1.00 98.62 115 SER A N 1
ATOM 831 C CA . SER A 1 115 ? -13.919 -1.269 13.047 1.00 98.62 115 SER A CA 1
ATOM 832 C C . SER A 1 115 ? -13.854 0.149 13.605 1.00 98.62 115 SER A C 1
ATOM 834 O O . SER A 1 115 ? -14.762 0.567 14.302 1.00 98.62 115 SER A O 1
ATOM 836 N N . SER A 1 116 ? -12.813 0.911 13.268 1.00 98.69 116 SER A N 1
ATOM 837 C CA . SER A 1 116 ? -12.701 2.329 13.608 1.00 98.69 116 SER A CA 1
ATOM 838 C C . SER A 1 116 ? -11.919 3.100 12.547 1.00 98.69 116 SER A C 1
ATOM 840 O O . SER A 1 116 ? -11.146 2.526 11.770 1.00 98.69 116 SER A O 1
ATOM 842 N N . LEU A 1 117 ? -12.139 4.413 12.498 1.00 98.69 117 LEU A N 1
ATOM 843 C CA . LEU A 1 117 ? -11.440 5.338 11.611 1.00 98.69 117 LEU A CA 1
ATOM 844 C C . LEU A 1 117 ? -10.950 6.543 12.414 1.00 98.69 117 LEU A C 1
ATOM 846 O O . LEU A 1 117 ? -11.749 7.341 12.896 1.00 98.69 117 LEU A O 1
ATOM 850 N N . ASN A 1 118 ? -9.632 6.697 12.505 1.00 98.69 118 ASN A N 1
ATOM 851 C CA . ASN A 1 118 ? -8.996 7.930 12.945 1.00 98.69 118 ASN A CA 1
ATOM 852 C C . ASN A 1 118 ? -8.455 8.662 11.714 1.00 98.69 118 ASN A C 1
ATOM 854 O O . ASN A 1 118 ? -7.531 8.180 11.060 1.00 98.69 118 ASN A O 1
ATOM 858 N N . ASN A 1 119 ? -9.042 9.811 11.386 1.00 98.50 119 ASN A N 1
ATOM 859 C CA . ASN A 1 119 ? -8.635 10.614 10.242 1.00 98.50 119 ASN A CA 1
ATOM 860 C C . ASN A 1 119 ? -8.155 12.000 10.681 1.00 98.50 119 ASN A C 1
ATOM 862 O O . ASN A 1 119 ? -8.966 12.850 11.038 1.00 98.50 119 ASN A O 1
ATOM 866 N N . ALA A 1 120 ? -6.850 12.235 10.562 1.00 98.69 120 ALA A N 1
ATOM 867 C CA . ALA A 1 120 ? -6.229 13.551 10.701 1.00 98.69 120 ALA A CA 1
ATOM 868 C C . ALA A 1 120 ? -5.825 14.164 9.345 1.00 98.69 120 ALA A C 1
ATOM 870 O O . ALA A 1 120 ? -5.382 15.310 9.293 1.00 98.69 120 ALA A O 1
ATOM 871 N N . GLY A 1 121 ? -5.960 13.408 8.251 1.00 98.62 121 GLY A N 1
ATOM 872 C CA . GLY A 1 121 ? -5.624 13.828 6.891 1.00 98.62 121 GLY A CA 1
ATOM 873 C C . GLY A 1 121 ? -6.838 13.858 5.971 1.00 98.62 121 GLY A C 1
ATOM 874 O O . GLY A 1 121 ? -7.935 14.279 6.351 1.00 98.62 121 GLY A O 1
ATOM 875 N N . ARG A 1 122 ? -6.639 13.407 4.729 1.00 98.75 122 ARG A N 1
ATOM 876 C CA . ARG A 1 122 ? -7.673 13.403 3.690 1.00 98.75 122 ARG A CA 1
ATOM 877 C C . ARG A 1 122 ? -8.068 11.985 3.297 1.00 98.75 122 ARG A C 1
ATOM 879 O O . ARG A 1 122 ? -7.245 11.218 2.797 1.00 98.75 122 ARG A O 1
ATOM 886 N N . VAL A 1 123 ? -9.358 11.691 3.430 1.00 98.81 123 VAL A N 1
ATOM 887 C CA . VAL A 1 123 ? -10.027 10.543 2.809 1.00 98.81 123 VAL A CA 1
ATOM 888 C C . VAL A 1 123 ? -11.040 11.090 1.810 1.00 98.81 123 VAL A C 1
ATOM 890 O O . VAL A 1 123 ? -11.904 11.876 2.191 1.00 98.81 123 VAL A O 1
ATOM 893 N N . GLN A 1 124 ? -10.924 10.728 0.533 1.00 98.81 124 GLN A N 1
ATOM 894 C CA . GLN A 1 124 ? -11.830 11.230 -0.503 1.00 98.81 124 GLN A CA 1
ATOM 895 C C . GLN A 1 124 ? -12.038 10.214 -1.625 1.00 98.81 124 GLN A C 1
ATOM 897 O O . GLN A 1 124 ? -11.076 9.663 -2.146 1.00 98.81 124 GLN A O 1
ATOM 902 N N . GLY A 1 125 ? -13.290 10.047 -2.044 1.00 98.56 125 GLY A N 1
ATOM 903 C CA . GLY A 1 125 ? -13.676 9.425 -3.310 1.00 98.56 125 GLY A CA 1
ATOM 904 C C . GLY A 1 125 ? -14.511 10.400 -4.142 1.00 98.56 125 GLY A C 1
ATOM 905 O O . GLY A 1 125 ? -15.068 11.348 -3.588 1.00 98.56 125 GLY A O 1
ATOM 906 N N . GLY A 1 126 ? -14.618 10.169 -5.450 1.00 98.38 126 GLY A N 1
ATOM 907 C CA . GLY A 1 126 ? -15.682 10.755 -6.271 1.00 98.38 126 GLY A CA 1
ATOM 908 C C . GLY A 1 126 ? -17.066 10.258 -5.837 1.00 98.38 126 GLY A C 1
ATOM 909 O O . GLY A 1 126 ? -18.015 11.032 -5.786 1.00 98.38 126 GLY A O 1
ATOM 910 N N . ASP A 1 127 ? -17.141 8.990 -5.433 1.00 98.56 127 ASP A N 1
ATOM 911 C CA . ASP A 1 127 ? -18.217 8.428 -4.613 1.00 98.56 127 ASP A CA 1
ATOM 912 C C . ASP A 1 127 ? -17.585 7.854 -3.340 1.00 98.56 127 ASP A C 1
ATOM 914 O O . ASP A 1 127 ? -16.621 7.092 -3.433 1.00 98.56 127 ASP A O 1
ATOM 918 N N . LEU A 1 128 ? -18.062 8.254 -2.163 1.00 98.69 128 LEU A N 1
ATOM 919 C CA . LEU A 1 128 ? -17.442 7.914 -0.883 1.00 98.69 128 LEU A CA 1
ATOM 920 C C . LEU A 1 128 ? -18.428 7.155 0.003 1.00 98.69 128 LEU A C 1
ATOM 922 O O . LEU A 1 128 ? -19.391 7.727 0.508 1.00 98.69 128 LEU A O 1
ATOM 926 N N . GLN A 1 129 ? -18.126 5.884 0.253 1.00 98.81 129 GLN A N 1
ATOM 927 C CA . GLN A 1 129 ? -18.860 5.038 1.186 1.00 98.81 129 GLN A CA 1
ATOM 928 C C . GLN A 1 129 ? -17.940 4.606 2.327 1.00 98.81 129 GLN A C 1
ATOM 930 O O . GLN A 1 129 ? -16.944 3.918 2.107 1.00 98.81 129 GLN A O 1
ATOM 935 N N . ILE A 1 130 ? -18.299 4.981 3.554 1.00 98.56 130 ILE A N 1
ATOM 936 C CA . ILE A 1 130 ? -17.583 4.598 4.773 1.00 98.56 130 ILE A CA 1
ATOM 937 C C . ILE A 1 130 ? -18.538 3.825 5.682 1.00 98.56 130 ILE A C 1
ATOM 939 O O . ILE A 1 130 ? -19.669 4.246 5.917 1.00 98.56 130 ILE A O 1
ATOM 943 N N . THR A 1 131 ? -18.084 2.689 6.198 1.00 98.50 131 THR A N 1
ATOM 944 C CA . THR A 1 131 ? -18.785 1.886 7.200 1.00 98.50 131 THR A CA 1
ATOM 945 C C . THR A 1 131 ? -17.822 1.583 8.339 1.00 98.50 131 THR A C 1
ATOM 947 O O . THR A 1 131 ? -16.830 0.881 8.147 1.00 98.50 131 THR A O 1
ATOM 950 N N . THR A 1 132 ? -18.110 2.129 9.517 1.00 95.56 132 THR A N 1
ATOM 951 C CA . THR A 1 132 ? -17.331 1.922 10.745 1.00 95.56 132 THR A CA 1
ATOM 952 C C . THR A 1 132 ? -18.242 1.479 11.883 1.00 95.56 132 THR A C 1
ATOM 954 O O . THR A 1 132 ? -19.427 1.818 11.863 1.00 95.56 132 THR A O 1
ATOM 957 N N . GLY A 1 133 ? -17.701 0.709 12.831 1.00 84.19 133 GLY A N 1
ATOM 958 C CA . GLY A 1 133 ? -18.419 0.181 13.999 1.00 84.19 133 GLY A CA 1
ATOM 959 C C . GLY A 1 133 ? -18.391 1.106 15.205 1.00 84.19 133 GLY A C 1
ATOM 960 O O . GLY A 1 133 ? -17.385 1.830 15.372 1.00 84.19 133 GLY A O 1
#

Organism: Enterobacter agglomerans (NCBI:txid549)

Foldseek 3Di:
DCEEAEEQEAADDEQEDEFAAEYEHAAEYEHAHAAEYHYDAPYEYEYAHEYEHEHQEYEDLEEYEYCEYEYEHAEYEFNAEYENAQEYEYAHAAEYEADAQYYDEYQAEYAHEHQYYHHNYDDDHPHYHYHYD

Secondary structure (DSSP, 8-state):
--SEEEEEEEEEEEEEEEESSEEEEEEEEEEEEEEEEEE-TT-EEEEEEEEEEE-SEEEESSEEEEEEEEEEESEEEESSEEEEEEEEEEEESSEEEE-TT-EEEESSEEEEEESEEEESSEEE-SEEEEEE-

pLDDT: mean 98.59, std 1.36, range [84.19, 99.0]

Sequence (133 aa):
NNGSWQGQQILLNARQLTNNGAIQSADALQLILADRLDAGAGSKISANGTAALQALTLTNQGEWIARNLTLRGDTLNNNGAITGVDALTVGLNGALTQQQDKTLLSAGRLTLQSSSLNNAGRVQGGDLQITTG

InterPro domains:
  IPR010069 Toxin CdiA-like, Filamentous hemagglutinin motif repeats [TIGR01731] (9-31)
  IPR010069 Toxin CdiA-like, Filamentous hemagglutinin motif repeats [TIGR01731] (21-62)
  IPR010069 Toxin CdiA-like, Filamentous hemagglutinin motif repeats [TIGR01731] (67-91)
  IPR010069 Toxin CdiA-like, Filamentous hemagglutinin motif repeats [TIGR01731] (103-133)